Protein AF-A0A9P7AMV3-F1 (afdb_monomer_lite)

Organism: NCBI:txid116603

Foldseek 3Di:
DDPVVVLVVLLVLLLVLLVVDQKDFLLLAQADLVDPVSSVSSVVSVVVCLVQPQKAWDQDPVRTIMIHGDDRDPVVVVPVDPPSPPDDDDDDPVNSNVSCVVVVRPHHSRDDPPDDPDDD

pLDDT: mean 82.89, std 16.36, range [40.53, 96.94]

Sequence (120 aa):
MNSDDELRVRVDEISRLLDTVEAINLFRLVIGPCDFGQSVENIYHLSFLVRDGTCSFRVAENGEPLVARCQPCPHEERAKGVKYNQLVMEFDMATWRRAINIFDIRHPFIPHRARRPAGS

Radius of gyration: 15.31 Å; chains: 1; bounding box: 41×34×44 Å

InterPro domains:
  IPR014854 Non-structural maintenance of chromosome element 4, C-terminal [PF08743] (24-110)
  IPR027786 Nse4/EID family [PTHR16140] (6-115)

Structure (mmCIF, N/CA/C/O backbone):
data_AF-A0A9P7AMV3-F1
#
_entry.id   AF-A0A9P7AMV3-F1
#
loop_
_atom_site.group_PDB
_atom_site.id
_atom_site.type_symbol
_atom_site.label_atom_id
_atom_site.label_alt_id
_atom_site.label_comp_id
_atom_site.label_asym_id
_atom_site.label_entity_id
_atom_site.label_seq_id
_atom_site.pdbx_PDB_ins_code
_atom_site.Cartn_x
_atom_site.Cartn_y
_atom_site.Cartn_z
_atom_site.occupancy
_atom_site.B_iso_or_equiv
_atom_site.auth_seq_id
_atom_site.auth_comp_id
_atom_site.auth_asym_id
_atom_site.auth_atom_id
_atom_site.pdbx_PDB_model_num
ATOM 1 N N . MET A 1 1 ? 18.835 14.825 -7.957 1.00 59.28 1 MET A N 1
ATOM 2 C CA . MET A 1 1 ? 17.741 14.467 -7.037 1.00 59.28 1 MET A CA 1
ATOM 3 C C . MET A 1 1 ? 18.326 13.521 -6.011 1.00 59.28 1 MET A C 1
ATOM 5 O O . MET A 1 1 ? 18.998 12.582 -6.429 1.00 59.28 1 MET A O 1
ATOM 9 N N . ASN A 1 2 ? 18.215 13.842 -4.724 1.00 78.38 2 ASN A N 1
ATOM 10 C CA . ASN A 1 2 ? 18.757 13.007 -3.648 1.00 78.38 2 ASN A CA 1
ATOM 11 C C . ASN A 1 2 ? 17.720 11.941 -3.231 1.00 78.38 2 ASN A C 1
ATOM 13 O O . ASN A 1 2 ? 16.542 12.083 -3.558 1.00 78.38 2 ASN A O 1
ATOM 17 N N . SER A 1 3 ? 18.127 10.891 -2.512 1.00 78.25 3 SER A N 1
ATOM 18 C CA . SER A 1 3 ? 17.253 9.779 -2.097 1.00 78.25 3 SER A CA 1
ATOM 19 C C . SER A 1 3 ? 16.019 10.235 -1.306 1.00 78.25 3 SER A C 1
ATOM 21 O O . SER A 1 3 ? 14.935 9.686 -1.491 1.00 78.25 3 SER A O 1
ATOM 23 N N . ASP A 1 4 ? 16.151 11.278 -0.482 1.00 83.38 4 ASP A N 1
ATOM 24 C CA . ASP A 1 4 ? 15.034 11.856 0.281 1.00 83.38 4 ASP A CA 1
ATOM 25 C C . ASP A 1 4 ? 13.977 12.514 -0.618 1.00 83.38 4 ASP A C 1
ATOM 27 O O . ASP A 1 4 ? 12.781 12.458 -0.323 1.00 83.38 4 ASP A O 1
ATOM 31 N N . ASP A 1 5 ? 14.398 13.115 -1.733 1.00 86.56 5 ASP A N 1
ATOM 32 C CA . ASP A 1 5 ? 13.471 13.706 -2.699 1.00 86.56 5 ASP A CA 1
ATOM 33 C C . ASP A 1 5 ? 12.685 12.606 -3.421 1.00 86.56 5 ASP A C 1
ATOM 35 O O . ASP A 1 5 ? 11.480 12.738 -3.629 1.00 86.56 5 ASP A O 1
ATOM 39 N N . GLU A 1 6 ? 13.349 11.499 -3.776 1.00 85.31 6 GLU A N 1
ATOM 40 C CA . GLU A 1 6 ? 12.688 10.344 -4.392 1.00 85.31 6 GLU A CA 1
ATOM 41 C C . GLU A 1 6 ? 11.676 9.703 -3.434 1.00 85.31 6 GLU A C 1
ATOM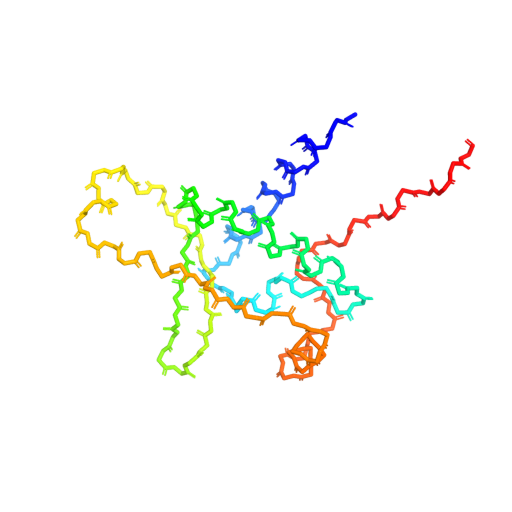 43 O O . GLU A 1 6 ? 10.560 9.387 -3.851 1.00 85.31 6 GLU A O 1
ATOM 48 N N . LEU A 1 7 ? 12.027 9.580 -2.148 1.00 88.88 7 LEU A N 1
ATOM 49 C CA . LEU A 1 7 ? 11.121 9.094 -1.107 1.00 88.88 7 LEU A CA 1
ATOM 50 C C . LEU A 1 7 ? 9.856 9.956 -1.021 1.00 88.88 7 LEU A C 1
ATOM 52 O O . LEU A 1 7 ? 8.748 9.421 -1.040 1.00 88.88 7 LEU A O 1
ATOM 56 N N . ARG A 1 8 ? 10.008 11.284 -0.951 1.00 90.38 8 ARG A N 1
ATOM 57 C CA . ARG A 1 8 ? 8.872 12.217 -0.872 1.00 90.38 8 ARG A CA 1
ATOM 58 C C . ARG A 1 8 ? 7.967 12.112 -2.090 1.00 90.38 8 ARG A C 1
ATOM 60 O O . ARG A 1 8 ? 6.759 11.990 -1.930 1.00 90.38 8 ARG A O 1
ATOM 67 N N . VAL A 1 9 ? 8.548 12.071 -3.290 1.00 91.75 9 VAL A N 1
ATOM 68 C CA . VAL A 1 9 ? 7.784 11.898 -4.534 1.00 91.75 9 VAL A CA 1
ATOM 69 C C . VAL A 1 9 ? 6.958 10.613 -4.499 1.00 91.75 9 VAL A C 1
ATOM 71 O O . VAL A 1 9 ? 5.791 10.637 -4.882 1.00 91.75 9 VAL A O 1
ATOM 74 N N . ARG A 1 10 ? 7.527 9.503 -4.013 1.00 92.50 10 ARG A N 1
ATOM 75 C CA . ARG A 1 10 ? 6.811 8.223 -3.910 1.00 92.50 10 ARG A CA 1
ATOM 76 C C . ARG A 1 10 ? 5.682 8.260 -2.886 1.00 92.50 10 ARG A C 1
ATOM 78 O O . ARG A 1 10 ? 4.588 7.783 -3.167 1.00 92.50 10 ARG A O 1
ATOM 85 N N . VAL A 1 11 ? 5.925 8.839 -1.714 1.00 93.56 11 VAL A N 1
ATOM 86 C CA . VAL A 1 11 ? 4.902 8.995 -0.668 1.00 93.56 11 VAL A CA 1
ATOM 87 C C . VAL A 1 11 ? 3.744 9.869 -1.167 1.00 93.56 11 VAL A C 1
ATOM 89 O O . VAL A 1 11 ? 2.580 9.493 -1.011 1.00 93.56 11 VAL A O 1
ATOM 92 N N . ASP A 1 12 ? 4.050 10.982 -1.836 1.00 93.69 12 ASP A N 1
ATOM 93 C CA . ASP A 1 12 ? 3.050 11.879 -2.425 1.00 93.69 12 ASP A CA 1
ATOM 94 C C . ASP A 1 12 ? 2.254 11.198 -3.547 1.00 93.69 12 ASP A C 1
ATOM 96 O O . ASP A 1 12 ? 1.040 11.377 -3.645 1.00 93.69 12 ASP A O 1
ATOM 100 N N . GLU A 1 13 ? 2.915 10.401 -4.388 1.00 94.06 13 GLU A N 1
ATOM 101 C CA . GLU A 1 13 ? 2.279 9.623 -5.454 1.00 94.06 13 GLU A CA 1
ATOM 102 C C . GLU A 1 13 ? 1.263 8.625 -4.887 1.00 94.06 13 GLU A C 1
ATOM 104 O O . GLU A 1 13 ? 0.109 8.615 -5.320 1.00 94.06 13 GLU A O 1
ATOM 109 N N . ILE A 1 14 ? 1.642 7.856 -3.859 1.00 94.44 14 ILE A N 1
ATOM 110 C CA . ILE A 1 14 ? 0.723 6.929 -3.181 1.00 94.44 14 ILE A CA 1
ATOM 111 C C . ILE A 1 14 ? -0.449 7.693 -2.556 1.00 94.44 14 ILE A C 1
ATOM 113 O O . ILE A 1 14 ? -1.593 7.259 -2.688 1.00 94.44 14 ILE A O 1
ATOM 117 N N . SER A 1 15 ? -0.198 8.843 -1.920 1.00 93.25 15 SER A N 1
ATOM 118 C CA . SER A 1 15 ? -1.273 9.665 -1.351 1.00 93.25 15 SER A CA 1
ATOM 119 C C . SER A 1 15 ? -2.280 10.095 -2.417 1.00 93.25 15 SER A C 1
ATOM 121 O O . SER A 1 15 ? -3.478 9.950 -2.199 1.00 93.25 15 SER A O 1
ATOM 123 N N . ARG A 1 16 ? -1.813 10.588 -3.572 1.00 93.75 16 ARG A N 1
ATOM 124 C CA . ARG A 1 16 ? -2.694 11.025 -4.668 1.00 93.75 16 ARG A CA 1
ATOM 125 C C . ARG A 1 16 ? -3.499 9.873 -5.248 1.00 93.75 16 ARG A C 1
ATOM 127 O O . ARG A 1 16 ? -4.667 10.054 -5.562 1.00 93.75 16 ARG A O 1
ATOM 134 N N . LEU A 1 17 ?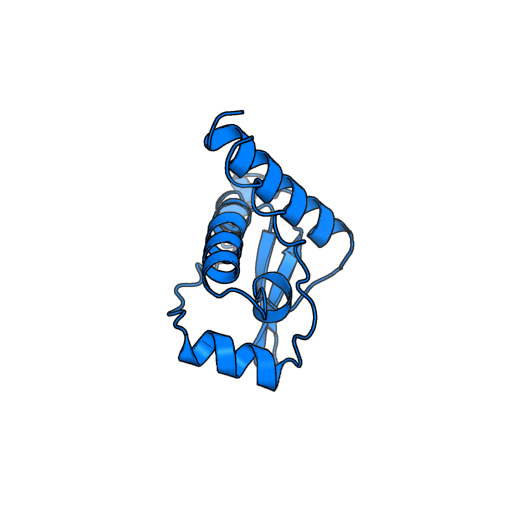 -2.896 8.693 -5.384 1.00 95.06 17 LEU A N 1
ATOM 135 C CA . LEU A 1 17 ? -3.614 7.499 -5.830 1.00 95.06 17 LEU A CA 1
ATOM 136 C C . LEU A 1 17 ? -4.718 7.115 -4.838 1.00 95.06 17 LEU A C 1
ATOM 138 O O . LEU A 1 17 ? -5.827 6.790 -5.255 1.00 95.06 17 LEU A O 1
ATOM 142 N N . LEU A 1 18 ? -4.451 7.209 -3.534 1.00 93.62 18 LEU A N 1
ATOM 143 C CA . LEU A 1 18 ? -5.456 6.959 -2.501 1.00 93.62 18 LEU A CA 1
ATOM 144 C C . LEU A 1 18 ? -6.571 8.011 -2.469 1.00 93.62 18 LEU A C 1
ATOM 146 O O . LEU A 1 18 ? -7.666 7.678 -2.043 1.00 93.62 18 LEU A O 1
ATOM 150 N N . ASP A 1 19 ? -6.347 9.233 -2.958 1.00 93.06 19 ASP A N 1
ATOM 151 C CA . ASP A 1 19 ? -7.417 10.230 -3.117 1.00 93.06 19 ASP A CA 1
ATOM 152 C C . ASP A 1 19 ? -8.404 9.860 -4.250 1.00 93.06 19 ASP A C 1
ATOM 154 O O . ASP A 1 19 ? -9.511 10.392 -4.307 1.00 93.06 19 ASP A O 1
ATOM 158 N N . THR A 1 20 ? -8.030 8.940 -5.152 1.00 94.12 20 THR A N 1
ATOM 159 C CA . THR A 1 20 ? -8.888 8.496 -6.273 1.00 94.12 20 THR A CA 1
ATOM 160 C C . THR A 1 20 ? -9.823 7.338 -5.925 1.00 94.12 20 THR A C 1
ATOM 162 O O . THR A 1 20 ? -10.676 6.973 -6.735 1.00 94.12 20 THR A O 1
ATOM 165 N N . VAL A 1 21 ? -9.675 6.746 -4.737 1.00 93.25 21 VAL A N 1
ATOM 166 C CA . VAL A 1 21 ? -10.433 5.571 -4.291 1.00 93.25 21 VAL A CA 1
ATOM 167 C C . VAL A 1 21 ? -10.902 5.753 -2.8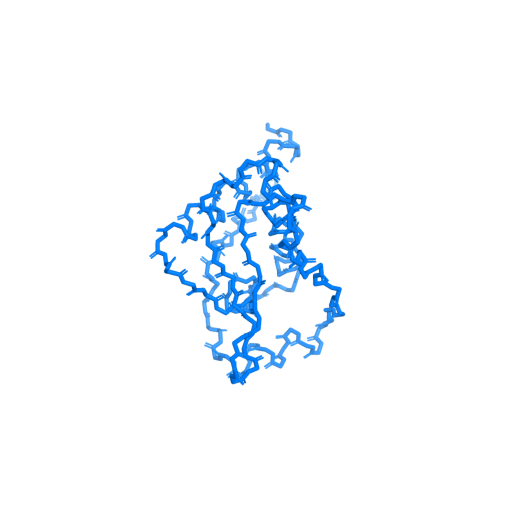51 1.00 93.25 21 VAL A C 1
ATOM 169 O O . VAL A 1 21 ? -10.200 6.321 -2.026 1.00 93.25 21 VAL A O 1
ATOM 172 N N . GLU A 1 22 ? -12.082 5.238 -2.508 1.00 89.88 22 GLU A N 1
ATOM 173 C CA . GLU A 1 22 ? -12.579 5.319 -1.125 1.00 89.88 22 GLU A CA 1
ATOM 174 C C . GLU A 1 22 ? -11.758 4.428 -0.175 1.00 89.88 22 GLU A C 1
ATOM 176 O O . GLU A 1 22 ? -11.377 4.828 0.926 1.00 89.88 22 GLU A O 1
ATOM 181 N N . ALA A 1 23 ? -11.470 3.202 -0.613 1.00 91.94 23 ALA A N 1
ATOM 182 C CA . ALA A 1 23 ? -10.588 2.262 0.060 1.00 91.94 23 ALA A CA 1
ATOM 183 C C . ALA A 1 23 ? -10.056 1.235 -0.945 1.00 91.94 23 ALA A C 1
ATOM 185 O O . ALA A 1 23 ? -10.709 0.926 -1.942 1.00 91.94 23 ALA A O 1
ATOM 186 N N . ILE A 1 24 ? -8.888 0.670 -0.662 1.00 95.50 24 ILE A N 1
ATOM 187 C CA . ILE A 1 24 ? -8.262 -0.364 -1.487 1.00 95.50 24 ILE A CA 1
ATOM 188 C C . ILE A 1 24 ? -7.685 -1.471 -0.612 1.00 95.50 24 ILE A C 1
ATOM 190 O O . ILE A 1 24 ? -7.181 -1.221 0.482 1.00 95.50 24 ILE A O 1
ATOM 194 N N . ASN A 1 25 ? -7.743 -2.709 -1.099 1.00 95.06 25 ASN A N 1
ATOM 195 C CA . ASN A 1 25 ? -7.083 -3.826 -0.439 1.00 95.06 25 ASN A CA 1
ATOM 196 C C . ASN A 1 25 ? -5.561 -3.590 -0.374 1.00 95.06 25 ASN A C 1
ATOM 198 O O . ASN A 1 25 ? -4.944 -3.254 -1.386 1.00 95.06 25 ASN A O 1
ATOM 202 N N . LEU A 1 26 ? -4.954 -3.807 0.795 1.00 94.38 26 LEU A N 1
ATOM 203 C CA . LEU A 1 26 ? -3.527 -3.582 1.038 1.00 94.38 26 LEU A CA 1
ATOM 204 C C . LEU A 1 26 ? -2.648 -4.251 -0.022 1.00 94.38 26 LEU A C 1
ATOM 206 O O . LEU A 1 26 ? -1.750 -3.616 -0.569 1.00 94.38 26 LEU A O 1
ATOM 210 N N . PHE A 1 27 ? -2.916 -5.519 -0.338 1.00 95.19 27 PHE A N 1
ATOM 211 C CA . PHE A 1 27 ? -2.111 -6.271 -1.293 1.00 95.19 27 PHE A CA 1
ATOM 212 C C . PHE A 1 27 ? -2.289 -5.744 -2.715 1.00 95.19 27 PHE A C 1
ATOM 214 O O . PHE A 1 27 ? -1.304 -5.614 -3.432 1.00 95.19 27 PHE A O 1
ATOM 221 N N . ARG A 1 28 ? -3.513 -5.367 -3.106 1.00 96.44 28 ARG A N 1
ATOM 222 C CA . ARG A 1 28 ? -3.766 -4.736 -4.414 1.00 96.44 28 ARG A CA 1
ATOM 223 C C . ARG A 1 28 ? -3.039 -3.398 -4.564 1.00 96.44 28 ARG A C 1
ATOM 225 O O . ARG A 1 28 ? -2.613 -3.074 -5.666 1.00 96.44 28 ARG A O 1
ATOM 232 N N . LEU A 1 29 ? -2.892 -2.646 -3.474 1.00 96.19 29 LEU A N 1
ATOM 233 C CA . LEU A 1 29 ? -2.176 -1.372 -3.459 1.00 96.19 29 LEU A CA 1
ATOM 234 C C . LEU A 1 29 ? -0.661 -1.560 -3.614 1.00 96.19 29 LEU A C 1
ATOM 236 O O . LEU A 1 29 ? -0.049 -0.924 -4.468 1.00 96.19 29 LEU A O 1
ATOM 240 N N . VAL A 1 30 ? -0.051 -2.404 -2.774 1.00 95.62 30 VAL A N 1
ATOM 241 C CA . VAL A 1 30 ? 1.416 -2.432 -2.630 1.00 95.62 30 VAL A CA 1
ATOM 242 C C . VAL A 1 30 ? 2.115 -3.420 -3.558 1.00 95.62 30 VAL A C 1
ATOM 244 O O . VAL A 1 30 ? 3.298 -3.242 -3.837 1.00 95.62 30 VAL A O 1
ATOM 247 N N . ILE A 1 31 ? 1.432 -4.454 -4.055 1.00 96.44 31 ILE A N 1
ATOM 248 C CA . ILE A 1 31 ? 2.084 -5.502 -4.846 1.00 96.44 31 ILE A CA 1
ATOM 249 C C . ILE A 1 31 ? 2.382 -5.022 -6.267 1.00 96.44 31 ILE A C 1
ATOM 251 O O . ILE A 1 31 ? 1.487 -4.776 -7.075 1.00 96.44 31 ILE A O 1
ATOM 255 N N . GLY A 1 32 ? 3.672 -4.995 -6.596 1.00 94.88 32 GLY A N 1
ATOM 256 C CA . GLY A 1 32 ? 4.158 -5.056 -7.967 1.00 94.88 32 GLY A CA 1
ATOM 257 C C . GLY A 1 32 ? 4.265 -6.520 -8.400 1.00 94.88 32 GLY A C 1
ATOM 258 O O . GLY A 1 32 ? 5.133 -7.218 -7.881 1.00 94.88 32 GLY A O 1
ATOM 259 N N . PRO A 1 33 ? 3.434 -7.025 -9.334 1.00 94.25 33 PRO A N 1
ATOM 260 C CA . PRO A 1 33 ? 3.389 -8.458 -9.650 1.00 94.25 33 PRO A CA 1
ATOM 261 C C . PRO A 1 33 ? 4.636 -8.978 -10.383 1.00 94.25 33 PRO A C 1
ATOM 263 O O . PRO A 1 33 ? 4.870 -10.183 -10.427 1.00 94.25 33 PRO A O 1
ATOM 266 N N . CYS A 1 34 ? 5.452 -8.077 -10.934 1.00 92.38 34 CYS A N 1
ATOM 267 C CA . CYS A 1 34 ? 6.673 -8.414 -11.667 1.00 92.38 34 CYS A CA 1
ATOM 268 C C . CYS A 1 34 ? 7.951 -8.274 -10.825 1.00 92.38 34 CYS A C 1
ATOM 270 O O . CYS A 1 34 ? 8.996 -8.770 -11.238 1.00 92.38 34 CYS A O 1
ATOM 272 N N . ASP A 1 35 ? 7.884 -7.594 -9.675 1.00 93.69 35 ASP A N 1
ATOM 273 C CA . ASP A 1 35 ? 9.050 -7.281 -8.850 1.00 93.69 35 ASP A CA 1
ATOM 274 C C . ASP A 1 35 ? 8.682 -7.246 -7.358 1.00 93.69 35 ASP A C 1
ATOM 276 O O . ASP A 1 35 ? 7.941 -6.381 -6.875 1.00 93.69 35 ASP A O 1
ATOM 280 N N . PHE A 1 36 ? 9.228 -8.203 -6.611 1.00 94.81 36 PHE A N 1
ATOM 281 C CA . PHE A 1 36 ? 9.070 -8.263 -5.163 1.00 94.81 36 PHE A CA 1
ATOM 282 C C . PHE A 1 36 ? 9.724 -7.072 -4.458 1.00 94.81 36 PHE A C 1
ATOM 284 O O . PHE A 1 36 ? 9.141 -6.544 -3.514 1.00 94.81 36 PHE A O 1
ATOM 291 N N . GLY A 1 37 ? 10.889 -6.617 -4.930 1.00 94.56 37 GLY A N 1
ATOM 292 C CA . GLY A 1 37 ? 11.592 -5.469 -4.360 1.00 94.56 37 GLY A CA 1
ATOM 293 C C . GLY A 1 37 ? 10.729 -4.213 -4.414 1.00 94.56 37 GLY A C 1
ATOM 294 O O . GLY A 1 37 ? 10.558 -3.547 -3.397 1.00 94.56 37 GLY A O 1
ATOM 295 N N . GLN A 1 38 ? 10.058 -3.978 -5.547 1.00 92.94 38 GLN A N 1
ATOM 296 C CA . GLN A 1 38 ? 9.090 -2.885 -5.669 1.00 92.94 38 GLN A CA 1
ATOM 297 C C . GLN A 1 38 ? 7.940 -3.014 -4.663 1.00 92.94 38 GLN A C 1
ATOM 299 O O . GLN A 1 38 ? 7.474 -2.015 -4.124 1.00 92.94 38 GLN A O 1
ATOM 304 N N . SER A 1 39 ? 7.484 -4.238 -4.384 1.00 95.88 39 SER A N 1
ATOM 305 C CA . SER A 1 39 ? 6.421 -4.470 -3.400 1.00 95.88 39 SER A CA 1
ATOM 306 C C . SER A 1 39 ? 6.878 -4.123 -1.980 1.00 95.88 39 SER A C 1
ATOM 308 O O . SER A 1 39 ? 6.128 -3.511 -1.222 1.00 95.88 39 SER A O 1
ATOM 310 N N . VAL A 1 40 ? 8.125 -4.457 -1.633 1.00 94.69 40 VAL A N 1
ATOM 311 C CA . VAL A 1 40 ? 8.742 -4.081 -0.352 1.00 94.69 40 VAL A CA 1
ATOM 312 C C . VAL A 1 40 ? 8.915 -2.562 -0.247 1.00 94.69 40 VAL A C 1
ATOM 314 O O . VAL A 1 40 ? 8.563 -1.984 0.780 1.00 94.69 40 VAL A O 1
ATOM 317 N N . GLU A 1 41 ? 9.383 -1.897 -1.308 1.00 93.44 41 GLU A N 1
ATOM 318 C CA . GLU A 1 41 ? 9.487 -0.430 -1.362 1.00 93.44 41 GLU A CA 1
ATOM 319 C C . GLU A 1 41 ? 8.121 0.245 -1.187 1.00 93.44 41 GLU A C 1
ATOM 321 O O . GLU A 1 41 ? 7.983 1.178 -0.397 1.00 93.44 41 GLU A O 1
ATOM 326 N N . ASN A 1 42 ? 7.083 -0.263 -1.854 1.00 94.88 42 ASN A N 1
ATOM 327 C CA . ASN A 1 42 ? 5.725 0.263 -1.736 1.00 94.88 42 ASN A CA 1
ATOM 328 C C . ASN A 1 42 ? 5.188 0.144 -0.302 1.00 94.88 42 ASN A C 1
ATOM 330 O O . ASN A 1 42 ? 4.581 1.089 0.205 1.00 94.88 42 ASN A O 1
ATOM 334 N N . ILE A 1 43 ? 5.439 -0.984 0.375 1.00 94.25 43 ILE A N 1
ATOM 335 C CA . ILE A 1 43 ? 5.092 -1.172 1.794 1.00 94.25 43 ILE A CA 1
ATOM 336 C C . ILE A 1 43 ? 5.863 -0.173 2.666 1.00 94.25 43 ILE A C 1
ATOM 338 O O . ILE A 1 43 ? 5.276 0.469 3.540 1.00 94.25 43 ILE A O 1
ATOM 342 N N . TYR A 1 44 ? 7.161 0.001 2.409 1.00 92.38 44 TYR A N 1
ATOM 343 C CA . TYR A 1 44 ? 7.991 0.967 3.123 1.00 92.38 44 TYR A CA 1
ATOM 344 C C . TYR A 1 44 ? 7.458 2.398 2.967 1.00 92.38 44 TYR A C 1
ATOM 346 O O . TYR A 1 44 ? 7.296 3.094 3.968 1.00 92.38 44 TYR A O 1
ATOM 354 N N . HIS A 1 45 ? 7.096 2.830 1.758 1.00 93.56 45 HIS A N 1
ATOM 355 C CA . HIS A 1 45 ? 6.520 4.155 1.506 1.00 93.56 45 HIS A CA 1
ATOM 356 C C . HIS A 1 45 ? 5.145 4.332 2.158 1.00 93.56 45 HIS A C 1
ATOM 358 O O . HIS A 1 45 ? 4.898 5.348 2.809 1.00 93.56 45 HIS A O 1
ATOM 364 N N . LEU A 1 46 ? 4.274 3.323 2.062 1.00 92.31 46 LEU A N 1
ATOM 365 C CA . LEU A 1 46 ? 2.973 3.332 2.729 1.00 92.31 46 LEU A CA 1
ATOM 366 C C . LEU A 1 46 ? 3.112 3.485 4.253 1.00 92.31 46 LEU A C 1
ATOM 368 O O . LEU A 1 46 ? 2.291 4.160 4.878 1.00 92.31 46 LEU A O 1
ATOM 372 N N . SER A 1 47 ? 4.167 2.927 4.858 1.00 90.00 47 SER A N 1
ATOM 373 C CA . SER A 1 47 ? 4.405 3.058 6.301 1.00 90.00 47 SER A CA 1
ATOM 374 C C . SER A 1 47 ? 4.544 4.517 6.764 1.00 90.00 47 SER A C 1
ATOM 376 O O . SER A 1 47 ? 4.091 4.843 7.862 1.00 90.00 47 SER A O 1
ATOM 378 N N . PHE A 1 48 ? 5.078 5.416 5.924 1.00 90.25 48 PHE A N 1
ATOM 379 C CA . PHE A 1 48 ? 5.161 6.848 6.236 1.00 90.25 48 PHE A CA 1
ATOM 380 C C . PHE A 1 48 ? 3.775 7.480 6.307 1.00 90.25 48 PHE A C 1
ATOM 382 O O . PHE A 1 48 ? 3.479 8.185 7.265 1.00 90.25 48 PHE A O 1
ATOM 389 N N . LEU A 1 49 ? 2.895 7.163 5.354 1.00 89.19 49 LEU A N 1
ATOM 390 C CA . LEU A 1 49 ? 1.524 7.677 5.340 1.00 89.19 49 LEU A CA 1
ATOM 391 C C . LEU A 1 49 ? 0.721 7.202 6.561 1.00 89.19 49 LEU A C 1
ATOM 393 O O . LEU A 1 49 ? -0.030 7.971 7.163 1.00 89.19 49 LEU A O 1
ATOM 397 N N . VAL A 1 50 ? 0.897 5.942 6.964 1.00 85.94 50 VAL A N 1
ATOM 398 C CA . VAL A 1 50 ? 0.244 5.395 8.165 1.00 85.94 50 VAL A CA 1
ATOM 399 C C . VAL A 1 50 ? 0.799 6.044 9.436 1.00 85.94 50 VAL A C 1
ATOM 401 O O . VAL A 1 50 ? 0.028 6.472 10.296 1.00 85.9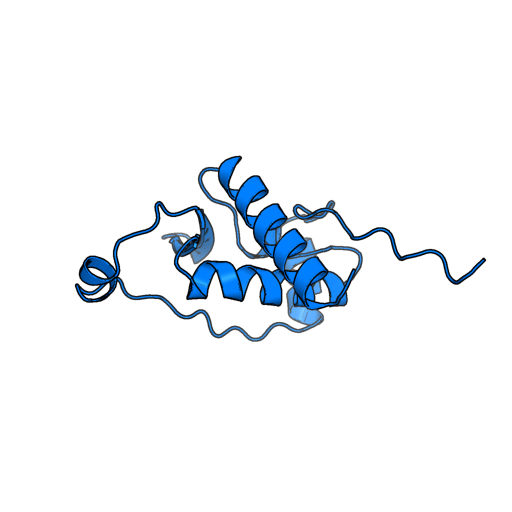4 50 VAL A O 1
ATOM 404 N N . ARG A 1 51 ? 2.127 6.179 9.553 1.00 83.88 51 ARG A N 1
ATOM 405 C CA . ARG A 1 51 ? 2.791 6.840 10.690 1.00 83.88 51 ARG A CA 1
ATOM 406 C C . ARG A 1 51 ? 2.335 8.293 10.837 1.00 83.88 51 ARG A C 1
ATOM 408 O O . ARG A 1 51 ? 1.942 8.728 11.928 1.00 83.88 51 ARG A O 1
ATOM 415 N N . ASP A 1 52 ? 2.315 9.018 9.725 1.00 85.00 52 ASP A N 1
ATOM 416 C CA . ASP A 1 52 ? 1.933 10.427 9.651 1.00 85.00 52 ASP A CA 1
ATOM 417 C C . ASP A 1 52 ? 0.397 10.596 9.728 1.00 85.00 52 ASP A C 1
ATOM 419 O O . ASP A 1 52 ? -0.111 11.690 9.973 1.00 85.00 52 ASP A O 1
ATOM 423 N N . GLY A 1 53 ? -0.360 9.488 9.698 1.00 81.62 53 GLY A N 1
ATOM 424 C CA . GLY A 1 53 ? -1.813 9.436 9.921 1.00 81.62 53 GLY A CA 1
ATOM 425 C C . GLY A 1 53 ? -2.614 10.028 8.774 1.00 81.62 53 GLY A C 1
ATOM 426 O O . GLY A 1 53 ? -3.772 10.400 8.947 1.00 81.62 53 GLY A O 1
ATOM 427 N N . THR A 1 54 ? -1.992 10.123 7.606 1.00 86.12 54 THR A N 1
ATOM 428 C CA . THR A 1 54 ? -2.645 10.501 6.358 1.00 86.12 54 THR A CA 1
ATOM 429 C C . THR A 1 54 ? -3.398 9.306 5.764 1.00 86.12 54 THR A C 1
ATOM 431 O O . THR A 1 54 ? -4.339 9.480 4.992 1.00 86.12 54 THR A O 1
ATOM 434 N N . CYS A 1 55 ? -3.072 8.077 6.161 1.00 86.69 55 CYS A N 1
ATOM 435 C CA . CYS A 1 55 ? -3.835 6.889 5.787 1.00 86.69 55 CYS A CA 1
ATOM 436 C C . CYS A 1 55 ? -4.225 6.067 7.015 1.00 86.69 55 CYS A C 1
ATOM 438 O O . CYS A 1 55 ? -3.481 6.005 7.994 1.00 86.69 55 CYS A O 1
ATOM 440 N N . SER A 1 56 ? -5.382 5.409 6.938 1.00 84.44 56 SER A N 1
ATOM 441 C CA . SER A 1 56 ? -5.803 4.405 7.912 1.00 84.44 56 SER A CA 1
ATOM 442 C C . SER A 1 56 ? -5.699 3.017 7.316 1.00 84.44 56 SER A C 1
ATOM 444 O O . SER A 1 56 ? -5.883 2.804 6.116 1.00 84.44 56 SER A O 1
ATOM 446 N N . PHE A 1 57 ? -5.433 2.075 8.208 1.00 85.31 57 PHE A N 1
ATOM 447 C CA . PHE A 1 57 ? -5.512 0.655 7.952 1.00 85.31 57 PHE A CA 1
ATOM 448 C C . PHE A 1 57 ? -6.640 0.071 8.799 1.00 85.31 57 PHE A C 1
ATOM 450 O O . PHE A 1 57 ? -6.707 0.320 10.006 1.00 85.31 57 PHE A O 1
ATOM 457 N N . ARG A 1 58 ? -7.513 -0.724 8.183 1.00 85.00 58 ARG A N 1
ATOM 458 C CA . ARG A 1 58 ? -8.569 -1.466 8.876 1.00 85.00 58 ARG A CA 1
ATOM 459 C C . ARG A 1 58 ? -8.714 -2.857 8.282 1.00 85.00 58 ARG A C 1
ATOM 461 O O . ARG A 1 58 ? -8.462 -3.051 7.099 1.00 85.00 58 ARG A O 1
ATOM 468 N N . VAL A 1 59 ? -9.158 -3.809 9.091 1.00 85.94 59 VAL A N 1
ATOM 469 C CA . VAL A 1 59 ? -9.584 -5.124 8.605 1.00 85.94 59 VAL A CA 1
ATOM 470 C C . VAL A 1 59 ? -11.106 -5.096 8.537 1.00 85.94 59 VAL A C 1
ATOM 472 O O . VAL A 1 59 ? -11.753 -4.780 9.535 1.00 85.94 59 VAL A O 1
ATOM 475 N N . ALA A 1 60 ? -11.668 -5.335 7.355 1.00 85.88 60 ALA A N 1
ATOM 476 C CA . ALA A 1 60 ? -13.112 -5.419 7.163 1.00 85.88 60 ALA A CA 1
ATOM 477 C C . ALA A 1 60 ? -13.685 -6.690 7.818 1.00 85.88 60 ALA A C 1
ATOM 479 O O . ALA A 1 60 ? -12.947 -7.608 8.170 1.00 85.88 60 ALA A O 1
ATOM 480 N N . GLU A 1 61 ? -15.009 -6.768 7.968 1.00 88.06 61 GLU A N 1
ATOM 481 C CA . GLU A 1 61 ? -15.681 -7.913 8.610 1.00 88.06 61 GLU A CA 1
ATOM 482 C C . GLU A 1 61 ? -15.407 -9.248 7.902 1.00 88.06 61 GLU A C 1
ATOM 484 O O . GLU A 1 61 ? -15.346 -10.296 8.538 1.00 88.06 61 GLU A O 1
ATOM 489 N N . ASN A 1 62 ? -15.173 -9.205 6.589 1.00 87.00 62 ASN A N 1
ATOM 490 C CA . ASN A 1 62 ? -14.790 -10.363 5.782 1.00 87.00 62 ASN A CA 1
ATOM 491 C C . ASN A 1 62 ? -13.300 -10.747 5.912 1.00 87.00 62 ASN A C 1
ATOM 493 O O . ASN A 1 62 ? -12.842 -11.656 5.223 1.00 87.00 62 ASN A O 1
ATOM 497 N N . GLY A 1 63 ? -12.536 -10.055 6.760 1.00 85.69 63 GLY A N 1
ATOM 498 C CA . GLY A 1 63 ? -11.108 -10.280 6.962 1.00 85.69 63 GLY A CA 1
ATOM 499 C C . GLY A 1 63 ? -10.197 -9.560 5.966 1.00 85.69 63 GLY A C 1
ATOM 500 O O . GLY A 1 63 ? -8.980 -9.733 6.036 1.00 85.69 63 GLY A O 1
ATOM 501 N N . GLU A 1 64 ? -10.730 -8.746 5.049 1.00 89.38 64 GLU A N 1
ATOM 502 C CA . GLU A 1 64 ? -9.888 -8.051 4.077 1.00 89.38 64 GLU A CA 1
ATOM 503 C C . GLU A 1 64 ? -9.140 -6.852 4.682 1.00 89.38 64 GLU A C 1
ATOM 505 O O . GLU A 1 64 ? -9.761 -5.976 5.294 1.00 89.38 64 GLU A O 1
ATOM 510 N N . PRO A 1 65 ? -7.813 -6.757 4.474 1.00 90.19 65 PRO A N 1
ATOM 511 C CA . PRO A 1 65 ? -7.036 -5.594 4.874 1.00 90.19 65 PRO A CA 1
ATOM 512 C C . PRO A 1 65 ? -7.286 -4.433 3.909 1.00 90.19 65 PRO A C 1
ATOM 514 O O . PRO A 1 65 ? -6.887 -4.497 2.747 1.00 90.19 65 PRO A O 1
ATOM 517 N N . LEU A 1 66 ? -7.900 -3.355 4.389 1.00 91.38 66 LEU A N 1
ATOM 518 C CA . LEU A 1 66 ? -8.214 -2.157 3.616 1.00 91.38 66 LEU A CA 1
ATOM 519 C C . LEU A 1 66 ? -7.373 -0.962 4.066 1.00 91.38 66 LEU A C 1
ATOM 521 O O . LEU A 1 66 ? -7.202 -0.703 5.260 1.00 91.38 66 LEU A O 1
ATOM 525 N N . VAL A 1 67 ? -6.909 -0.201 3.082 1.00 92.50 67 VAL A N 1
ATOM 526 C CA . VAL A 1 67 ? -6.209 1.072 3.232 1.00 92.50 67 VAL A CA 1
ATOM 527 C C . VAL A 1 67 ? -7.093 2.172 2.661 1.00 92.50 67 VAL A C 1
ATOM 529 O O . VAL A 1 67 ? -7.641 2.020 1.571 1.00 92.50 67 VAL A O 1
ATO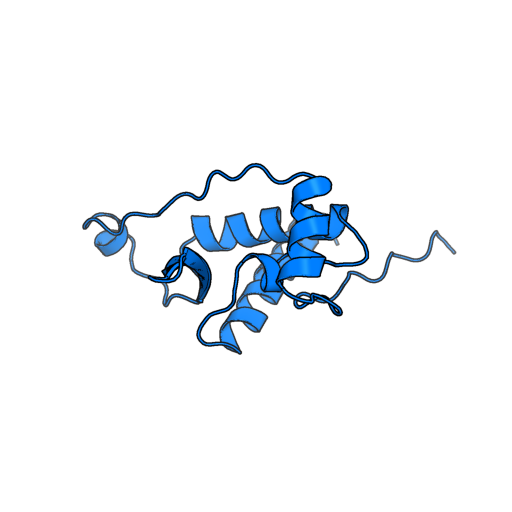M 532 N N . ALA A 1 68 ? -7.236 3.273 3.391 1.00 90.50 68 ALA A N 1
ATOM 533 C CA . ALA A 1 68 ? -7.999 4.432 2.940 1.00 90.50 68 ALA A CA 1
ATOM 534 C C . ALA A 1 68 ? -7.309 5.735 3.333 1.00 90.50 68 ALA A C 1
ATOM 536 O O . ALA A 1 68 ? -6.681 5.832 4.397 1.00 90.50 68 ALA A O 1
ATOM 537 N N . ARG A 1 69 ? -7.472 6.759 2.494 1.00 89.62 69 ARG A N 1
ATOM 538 C CA . ARG A 1 69 ? -7.054 8.115 2.832 1.00 89.62 69 ARG A CA 1
ATOM 539 C C . ARG A 1 69 ? -7.861 8.617 4.030 1.00 89.62 69 ARG A C 1
ATOM 541 O O . ARG A 1 69 ? -9.068 8.423 4.110 1.00 89.62 69 ARG A O 1
ATOM 548 N N . CYS A 1 70 ? -7.190 9.271 4.970 1.00 80.19 70 CYS A N 1
ATOM 549 C CA . CYS A 1 70 ? -7.826 9.948 6.098 1.00 80.19 70 CYS A CA 1
ATOM 550 C C . CYS A 1 70 ? -7.701 11.457 5.956 1.00 80.19 70 CYS A C 1
ATOM 552 O O . CYS A 1 70 ? -6.643 11.959 5.577 1.00 80.19 70 CYS A O 1
ATOM 554 N N . GLN A 1 71 ? -8.727 12.212 6.342 1.00 65.12 71 GLN A N 1
ATOM 555 C CA . GLN A 1 71 ? -8.476 13.614 6.655 1.00 65.12 71 GLN A CA 1
ATOM 556 C C . GLN A 1 71 ? -7.475 13.675 7.821 1.00 65.12 71 GLN A C 1
ATOM 558 O O . GLN A 1 71 ? -7.583 12.857 8.739 1.00 65.12 71 GLN A O 1
ATOM 563 N N . PRO A 1 72 ? -6.470 14.570 7.773 1.00 56.31 72 PRO A N 1
ATOM 564 C CA . PRO A 1 72 ? -5.519 14.707 8.863 1.00 56.31 72 PRO A CA 1
ATOM 565 C C . PRO A 1 72 ? -6.286 15.020 10.148 1.00 56.31 72 PRO A C 1
ATOM 567 O O . PRO A 1 72 ? -6.848 16.098 10.314 1.00 56.31 72 PRO A O 1
ATOM 570 N N . CYS A 1 73 ? -6.340 14.035 11.034 1.00 52.16 73 CYS A N 1
ATOM 571 C CA . CYS A 1 73 ? -6.978 14.145 12.330 1.00 52.16 73 CYS A CA 1
ATOM 572 C C . CYS A 1 73 ? -5.989 14.876 13.262 1.00 52.16 73 CYS A C 1
ATOM 574 O O . CYS A 1 73 ? -4.835 14.435 13.368 1.00 52.16 73 CYS A O 1
ATOM 576 N N . PRO A 1 74 ? -6.365 16.014 13.881 1.00 53.78 74 PRO A N 1
ATOM 577 C CA . PRO A 1 74 ? -5.483 16.762 14.772 1.00 53.78 74 PRO A CA 1
ATOM 578 C C . PRO A 1 74 ? -4.924 15.873 15.887 1.00 53.78 74 PRO A C 1
ATOM 580 O O . PRO A 1 74 ? -5.589 14.951 16.363 1.00 53.78 74 PRO A O 1
ATOM 583 N N . HIS A 1 75 ? -3.700 16.159 16.339 1.00 52.81 75 HIS A N 1
ATOM 584 C CA . HIS A 1 75 ? -2.979 15.354 17.336 1.00 52.81 75 HIS A CA 1
ATOM 585 C C . HIS A 1 75 ? -3.802 15.067 18.617 1.00 52.81 75 HIS A C 1
ATOM 587 O O . HIS A 1 75 ? -3.623 14.031 19.262 1.00 52.81 75 HIS A O 1
ATOM 593 N N . GLU A 1 76 ? -4.742 15.940 18.967 1.00 51.47 76 GLU A N 1
ATOM 594 C CA . GLU A 1 76 ? -5.605 15.796 20.142 1.00 51.47 76 GLU A CA 1
ATOM 595 C C . GLU A 1 76 ? -6.670 14.692 20.006 1.00 51.47 76 GLU A C 1
ATOM 597 O O . GLU A 1 76 ? -7.037 14.066 21.000 1.00 51.47 76 GLU A O 1
ATOM 602 N N . GLU A 1 77 ? -7.131 14.381 18.792 1.00 51.53 77 GLU A N 1
ATOM 603 C CA . GLU A 1 77 ? -8.040 13.252 18.535 1.00 51.53 77 GLU A CA 1
ATOM 604 C C . GLU A 1 77 ? -7.280 11.920 18.412 1.00 51.53 77 GLU A C 1
ATOM 606 O O . GLU A 1 77 ? -7.780 10.879 18.844 1.00 51.53 77 GLU A O 1
ATOM 611 N N . ARG A 1 78 ? -6.012 11.964 17.969 1.00 51.72 78 ARG A N 1
ATOM 612 C CA . ARG A 1 78 ? -5.048 10.842 18.029 1.00 51.72 78 ARG A CA 1
ATOM 613 C C . ARG A 1 78 ? -4.936 10.238 19.435 1.00 51.72 78 ARG A C 1
ATOM 615 O O . ARG A 1 78 ? -4.784 9.027 19.574 1.00 51.72 78 ARG A O 1
ATOM 622 N N . ALA A 1 79 ? -5.020 11.075 20.472 1.00 50.97 79 ALA A N 1
ATOM 623 C CA . ALA A 1 79 ? -4.903 10.676 21.876 1.00 50.9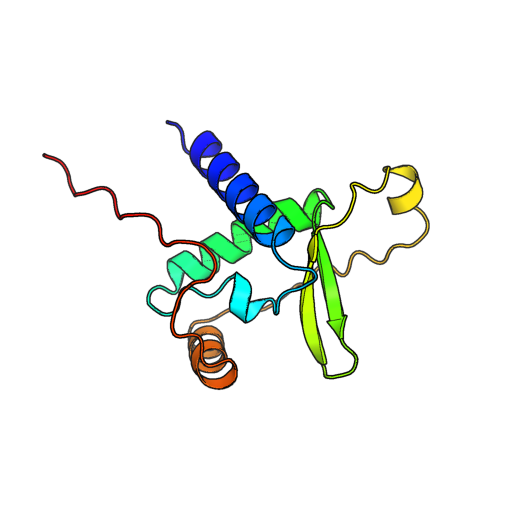7 79 ALA A CA 1
ATOM 624 C C . ALA A 1 79 ? -6.198 10.083 22.470 1.00 50.97 79 ALA A C 1
ATOM 626 O O . ALA A 1 79 ? -6.149 9.433 23.512 1.00 50.97 79 ALA A O 1
ATOM 627 N N . LYS A 1 80 ? -7.356 10.260 21.813 1.00 47.62 80 LYS A N 1
ATOM 628 C CA . LYS A 1 80 ? -8.676 9.842 22.326 1.00 47.62 80 LYS A CA 1
ATOM 629 C C . LYS A 1 80 ? -9.060 8.391 22.009 1.00 47.62 80 LYS A C 1
ATOM 631 O O . LYS A 1 80 ? -10.219 8.016 22.155 1.00 47.62 80 LYS A O 1
ATOM 636 N N . GLY A 1 81 ? -8.097 7.549 21.634 1.00 43.66 81 GLY A N 1
ATOM 637 C CA . GLY A 1 81 ? -8.320 6.105 21.506 1.00 43.66 81 GLY A CA 1
ATOM 638 C C . GLY A 1 81 ? -8.589 5.607 20.089 1.00 43.66 81 GLY A C 1
ATOM 639 O O . GLY A 1 81 ? -9.092 4.493 19.933 1.00 43.66 81 GLY A O 1
ATOM 640 N N . VAL A 1 82 ? -8.206 6.365 19.052 1.00 47.84 82 VAL A N 1
ATOM 641 C CA . VAL A 1 82 ? -8.018 5.772 17.721 1.00 47.84 82 VAL A CA 1
ATOM 642 C C . VAL A 1 82 ? -6.906 4.737 17.867 1.00 47.84 82 VAL A C 1
ATOM 644 O O . VAL A 1 82 ? -5.728 5.078 17.973 1.00 47.84 82 VAL A O 1
ATOM 647 N N . LYS A 1 83 ? -7.282 3.458 17.954 1.00 47.66 83 LYS A N 1
ATOM 648 C CA . LYS A 1 83 ? -6.333 2.350 17.887 1.00 47.66 83 LYS A CA 1
ATOM 649 C C . LYS A 1 83 ? -5.673 2.424 16.518 1.00 47.66 83 LYS A C 1
ATOM 651 O O . LYS A 1 83 ? -6.223 1.956 15.526 1.00 47.66 83 LYS A O 1
ATOM 656 N N . TYR A 1 84 ? -4.502 3.046 16.463 1.00 53.78 84 TYR A N 1
ATOM 657 C CA . TYR A 1 84 ? -3.594 2.872 15.347 1.00 53.78 84 TYR A CA 1
ATOM 658 C C . TYR A 1 84 ? -3.196 1.406 15.373 1.00 53.78 84 TYR A C 1
ATOM 660 O O . TYR A 1 84 ? -2.321 1.005 16.139 1.00 53.78 84 TYR A O 1
ATOM 668 N N . ASN A 1 85 ? -3.900 0.594 14.589 1.00 55.59 85 ASN A N 1
ATOM 669 C CA . ASN A 1 85 ? -3.514 -0.778 14.330 1.00 55.59 85 ASN A CA 1
ATOM 670 C C . ASN A 1 85 ? -2.192 -0.708 13.560 1.00 55.59 85 ASN A C 1
ATOM 672 O O . ASN A 1 85 ? -2.181 -0.656 12.332 1.00 55.59 85 ASN A O 1
ATOM 676 N N . GLN A 1 86 ? -1.078 -0.616 14.290 1.00 59.03 86 GLN A N 1
ATOM 677 C CA . GLN A 1 86 ? 0.246 -0.817 13.727 1.00 59.03 86 GLN A CA 1
ATOM 678 C C . GLN A 1 86 ? 0.247 -2.226 13.140 1.00 59.03 86 GLN A C 1
ATOM 680 O O . GLN A 1 86 ? 0.180 -3.215 13.869 1.00 59.03 86 GLN A O 1
ATOM 685 N N . LEU A 1 87 ? 0.235 -2.310 11.813 1.00 68.00 87 LEU A N 1
ATOM 686 C CA . LEU A 1 87 ? 0.287 -3.582 11.119 1.00 68.00 87 LEU A CA 1
ATOM 687 C C . LEU A 1 87 ? 1.730 -4.079 11.154 1.00 68.00 87 LEU A C 1
ATOM 689 O O . LEU A 1 87 ? 2.573 -3.621 10.387 1.00 68.00 87 LEU A O 1
ATOM 693 N N . VAL A 1 88 ? 2.004 -5.025 12.045 1.00 74.44 88 VAL A N 1
ATOM 694 C CA . VAL A 1 88 ? 3.206 -5.852 11.960 1.00 74.44 88 VAL A CA 1
ATOM 695 C C . VAL A 1 88 ? 2.840 -7.051 11.099 1.00 74.44 88 VAL A C 1
ATOM 697 O O . VAL A 1 88 ? 2.009 -7.867 11.493 1.00 74.44 88 VAL A O 1
ATOM 700 N N . MET A 1 89 ? 3.421 -7.134 9.905 1.00 77.06 89 MET A N 1
ATOM 701 C CA . MET A 1 89 ? 3.201 -8.251 8.993 1.00 77.06 89 MET A CA 1
ATOM 702 C C . MET A 1 89 ? 4.530 -8.829 8.527 1.00 77.06 89 MET A C 1
ATOM 704 O O . MET A 1 89 ? 5.462 -8.094 8.202 1.00 77.06 89 MET A O 1
ATOM 708 N N . GLU A 1 90 ? 4.594 -10.153 8.466 1.00 85.94 90 GLU A N 1
ATOM 709 C CA . GLU A 1 90 ? 5.644 -10.845 7.734 1.00 85.94 90 GLU A CA 1
ATOM 710 C C . GLU A 1 90 ? 5.295 -10.811 6.244 1.00 85.94 90 GLU A C 1
ATOM 712 O O . GLU A 1 90 ? 4.172 -11.134 5.845 1.00 85.94 90 GLU A O 1
ATOM 717 N N . PHE A 1 91 ? 6.245 -10.379 5.418 1.00 91.31 91 PHE A N 1
ATOM 718 C CA . PHE A 1 91 ? 6.057 -10.295 3.977 1.00 91.31 91 PHE A CA 1
ATOM 719 C C . PHE A 1 91 ? 7.247 -10.917 3.255 1.00 91.31 91 PHE A C 1
ATOM 721 O O . PHE A 1 91 ? 8.323 -10.331 3.163 1.00 91.31 91 PHE A O 1
ATOM 728 N N . ASP A 1 92 ? 7.034 -12.127 2.748 1.00 94.69 92 ASP A N 1
ATOM 729 C CA . ASP A 1 92 ? 8.026 -12.925 2.041 1.00 94.69 92 ASP A CA 1
ATOM 730 C C . ASP A 1 92 ? 7.591 -13.222 0.594 1.00 94.69 92 ASP A C 1
ATOM 732 O O . ASP A 1 92 ? 6.471 -12.929 0.159 1.00 94.69 92 ASP A O 1
ATOM 736 N N . MET A 1 93 ? 8.487 -13.842 -0.177 1.00 95.38 93 MET A N 1
ATOM 737 C CA . MET A 1 93 ? 8.232 -14.199 -1.578 1.00 95.38 93 MET A CA 1
ATOM 738 C C . MET A 1 93 ? 7.041 -15.152 -1.742 1.00 95.38 93 MET A C 1
ATOM 740 O O . MET A 1 93 ? 6.328 -15.081 -2.747 1.00 95.38 93 MET A O 1
ATOM 744 N N . ALA A 1 94 ? 6.819 -16.056 -0.783 1.00 96.62 94 ALA A N 1
ATOM 745 C CA . ALA A 1 94 ? 5.703 -16.994 -0.832 1.00 96.62 94 ALA A CA 1
ATOM 746 C C . ALA A 1 94 ? 4.365 -16.269 -0.634 1.00 96.62 94 ALA A C 1
ATOM 748 O O . ALA A 1 94 ? 3.404 -16.520 -1.364 1.00 96.62 94 ALA A O 1
ATOM 749 N N . THR A 1 95 ? 4.298 -15.340 0.317 1.00 94.56 95 THR A N 1
ATOM 750 C CA . THR A 1 95 ? 3.127 -14.497 0.574 1.00 94.56 95 THR A CA 1
ATOM 751 C C . THR A 1 95 ? 2.854 -13.561 -0.594 1.00 94.56 95 THR A C 1
ATOM 753 O O . THR A 1 95 ? 1.714 -13.497 -1.050 1.00 94.56 95 THR A O 1
ATOM 756 N N . TRP A 1 96 ? 3.887 -12.939 -1.165 1.00 96.94 96 TRP A N 1
ATOM 757 C CA . TRP A 1 96 ? 3.773 -12.115 -2.371 1.00 96.94 96 TRP A CA 1
ATOM 758 C C . TRP A 1 96 ? 3.171 -12.888 -3.555 1.00 96.94 96 TRP A C 1
ATOM 760 O O . TRP A 1 96 ? 2.162 -12.466 -4.120 1.00 96.94 96 TRP A O 1
ATOM 770 N N . ARG A 1 97 ? 3.706 -14.075 -3.883 1.00 96.75 97 ARG A N 1
ATOM 771 C CA . ARG A 1 97 ? 3.175 -14.924 -4.969 1.00 96.75 97 ARG A CA 1
ATOM 772 C C . ARG A 1 97 ? 1.742 -15.381 -4.713 1.00 96.75 97 ARG A C 1
ATOM 774 O O . ARG A 1 97 ? 0.923 -15.381 -5.630 1.00 96.75 97 ARG A O 1
ATOM 781 N N . ARG A 1 98 ? 1.425 -15.775 -3.475 1.00 95.56 98 ARG A N 1
ATOM 782 C CA . ARG A 1 98 ? 0.059 -16.170 -3.100 1.00 95.56 98 ARG A CA 1
ATOM 783 C C . ARG A 1 98 ? -0.915 -15.010 -3.258 1.00 95.56 98 ARG A C 1
ATOM 785 O O . ARG A 1 98 ? -1.974 -15.206 -3.841 1.00 95.56 98 ARG A O 1
ATOM 792 N N . ALA A 1 99 ? -0.546 -13.818 -2.802 1.00 94.75 99 ALA A N 1
ATOM 793 C CA . ALA A 1 99 ? -1.384 -12.635 -2.922 1.00 94.75 99 ALA A CA 1
ATOM 794 C C . ALA A 1 99 ? -1.639 -12.249 -4.390 1.00 94.75 99 ALA A C 1
ATOM 796 O O . ALA A 1 99 ? -2.780 -11.950 -4.733 1.00 94.75 99 ALA A O 1
ATOM 797 N N . ILE A 1 100 ? -0.639 -12.350 -5.277 1.00 96.69 100 ILE A N 1
ATOM 798 C CA . ILE A 1 100 ? -0.838 -12.149 -6.727 1.00 96.69 100 ILE A CA 1
ATOM 799 C C . ILE A 1 100 ? -1.933 -13.074 -7.267 1.00 96.69 100 ILE A C 1
ATOM 801 O O . ILE A 1 100 ? -2.818 -12.615 -7.983 1.00 96.69 100 ILE A O 1
ATOM 805 N N . ASN A 1 101 ? -1.892 -14.357 -6.901 1.00 96.25 101 ASN A N 1
ATOM 806 C CA . ASN A 1 101 ? -2.858 -15.342 -7.383 1.00 96.25 101 ASN A CA 1
ATOM 807 C C . ASN A 1 101 ? -4.253 -15.150 -6.769 1.00 96.25 101 ASN A C 1
ATOM 809 O O . ASN A 1 101 ? -5.242 -15.197 -7.490 1.00 96.25 101 ASN A O 1
ATOM 813 N N . ILE A 1 102 ? -4.339 -14.926 -5.453 1.00 94.62 102 ILE A N 1
ATOM 814 C CA . ILE A 1 102 ? -5.614 -14.788 -4.728 1.00 94.62 102 ILE A CA 1
ATOM 815 C C . ILE A 1 102 ? -6.361 -13.525 -5.161 1.00 94.62 102 ILE A C 1
ATOM 817 O O . ILE A 1 102 ? -7.572 -13.560 -5.360 1.00 94.62 102 ILE A O 1
ATOM 821 N N . PHE A 1 103 ? -5.645 -12.411 -5.315 1.00 93.56 103 PHE A N 1
ATOM 822 C CA . PHE A 1 103 ? -6.239 -11.124 -5.675 1.00 93.56 103 PHE A CA 1
ATOM 823 C C . PHE A 1 103 ? -6.196 -10.841 -7.185 1.00 93.56 103 PHE A C 1
ATOM 825 O O . PHE A 1 103 ? -6.603 -9.759 -7.605 1.00 93.56 103 PHE A O 1
ATOM 832 N N . ASP A 1 104 ? -5.728 -11.791 -7.998 1.00 96.00 104 ASP A N 1
ATOM 833 C CA . ASP A 1 104 ? -5.571 -11.663 -9.454 1.00 96.00 104 ASP A CA 1
ATOM 834 C C . ASP A 1 104 ? -4.860 -10.356 -9.865 1.00 96.00 104 ASP A C 1
ATOM 836 O O . ASP A 1 104 ? -5.338 -9.557 -10.671 1.00 96.00 104 ASP A O 1
ATOM 840 N N . ILE A 1 105 ? -3.708 -10.088 -9.244 1.00 95.38 105 ILE A N 1
ATOM 841 C CA . ILE A 1 105 ? -2.961 -8.838 -9.440 1.00 95.38 105 ILE A CA 1
ATOM 842 C C . ILE A 1 105 ? -2.141 -8.951 -10.726 1.00 95.38 105 ILE A C 1
ATOM 844 O O . ILE A 1 105 ? -1.041 -9.498 -10.737 1.00 95.38 105 ILE A O 1
ATOM 848 N N . ARG A 1 106 ? -2.689 -8.438 -11.830 1.00 93.62 106 ARG A N 1
ATOM 849 C CA . ARG A 1 106 ? -2.031 -8.450 -13.152 1.00 93.62 106 ARG A CA 1
ATOM 850 C C . ARG A 1 106 ? -1.235 -7.191 -13.453 1.00 93.62 106 ARG A C 1
ATOM 852 O O . ARG A 1 106 ? -0.252 -7.246 -14.188 1.00 93.62 106 ARG A O 1
ATOM 859 N N . HIS A 1 107 ? -1.637 -6.075 -12.858 1.00 93.25 107 HIS A N 1
ATOM 860 C CA . HIS A 1 107 ? -1.008 -4.777 -13.050 1.00 93.25 107 HIS A CA 1
ATOM 861 C C . HIS A 1 107 ? -0.776 -4.107 -11.697 1.00 93.25 107 HIS A C 1
ATOM 863 O O . HIS A 1 107 ? -1.617 -4.248 -10.805 1.00 93.25 107 HIS A O 1
ATOM 869 N N . PRO A 1 108 ? 0.358 -3.409 -11.525 1.00 94.12 108 PRO A N 1
ATOM 870 C CA . PRO A 1 108 ? 0.623 -2.687 -10.295 1.00 94.12 108 PRO A CA 1
ATOM 871 C C . PRO A 1 108 ? -0.314 -1.480 -10.188 1.00 94.12 108 PRO A C 1
ATOM 873 O O . PRO A 1 108 ? -0.558 -0.790 -11.178 1.00 94.12 108 PRO A O 1
ATOM 876 N N . PHE A 1 109 ? -0.819 -1.216 -8.984 1.00 94.25 109 PHE A N 1
ATOM 877 C CA . PHE A 1 109 ? -1.616 -0.016 -8.727 1.00 94.25 109 PHE A CA 1
ATOM 878 C C . PHE A 1 109 ? -0.730 1.232 -8.626 1.00 94.25 109 PHE A C 1
ATOM 880 O O . PHE A 1 109 ? -1.053 2.276 -9.185 1.00 94.25 109 PHE A O 1
ATOM 887 N N . ILE A 1 110 ? 0.419 1.104 -7.957 1.00 92.62 110 ILE A N 1
ATOM 888 C CA . ILE A 1 110 ? 1.467 2.128 -7.922 1.00 92.62 110 ILE A CA 1
ATOM 889 C C . ILE A 1 110 ? 2.363 1.927 -9.155 1.00 92.62 110 ILE A C 1
ATOM 891 O O . ILE A 1 110 ? 2.953 0.849 -9.285 1.00 92.62 110 ILE A O 1
ATOM 895 N N . PRO A 1 111 ? 2.485 2.911 -10.065 1.00 87.19 111 PRO A N 1
ATOM 896 C CA . PRO A 1 111 ? 3.309 2.777 -11.260 1.00 87.19 111 PRO A CA 1
ATOM 897 C C . PRO A 1 111 ? 4.746 2.348 -10.942 1.00 87.19 111 PRO A C 1
ATOM 899 O O . PRO A 1 111 ? 5.395 2.880 -10.042 1.00 87.19 111 PRO A O 1
ATOM 902 N N . HIS A 1 112 ? 5.260 1.377 -11.700 1.00 77.00 112 HIS A N 1
ATOM 903 C CA . HIS A 1 112 ? 6.638 0.921 -11.537 1.00 77.00 112 HIS A CA 1
ATOM 904 C C . HIS A 1 112 ? 7.605 2.038 -11.943 1.00 77.00 112 HIS A C 1
ATOM 906 O O . HIS A 1 112 ? 7.422 2.686 -12.979 1.00 77.00 112 HIS A O 1
ATOM 912 N N . ARG A 1 113 ? 8.667 2.256 -11.160 1.00 71.62 113 ARG A N 1
ATOM 913 C CA . ARG A 1 113 ? 9.708 3.213 -11.539 1.00 71.62 113 ARG A CA 1
ATOM 914 C C . ARG A 1 113 ? 10.364 2.715 -12.826 1.00 71.62 113 ARG A C 1
ATOM 916 O O . ARG A 1 113 ? 10.849 1.589 -12.880 1.00 71.62 113 ARG A O 1
ATOM 923 N N . ALA A 1 114 ? 10.431 3.555 -13.860 1.00 61.06 114 ALA A N 1
ATOM 924 C CA . ALA A 1 114 ? 11.284 3.255 -15.003 1.00 61.06 114 ALA A CA 1
ATOM 925 C C . ALA A 1 114 ? 12.714 3.082 -14.475 1.00 61.06 114 ALA A C 1
ATOM 927 O O . ALA A 1 114 ? 13.295 4.020 -13.920 1.00 61.06 114 ALA A O 1
ATOM 928 N N . ARG A 1 115 ? 13.260 1.866 -14.583 1.00 56.62 115 ARG A N 1
ATOM 929 C CA . ARG A 1 115 ? 14.644 1.591 -14.202 1.00 56.62 115 ARG A CA 1
ATOM 930 C C . ARG A 1 115 ? 15.502 2.584 -14.975 1.00 56.62 115 ARG A C 1
ATOM 932 O O . ARG A 1 115 ? 15.438 2.610 -16.204 1.00 56.62 115 ARG A O 1
ATOM 939 N N . ARG A 1 116 ? 16.236 3.444 -14.261 1.00 51.44 116 ARG A N 1
ATOM 940 C CA . ARG A 1 116 ? 17.115 4.432 -14.895 1.00 51.44 116 ARG A CA 1
ATOM 941 C C . ARG A 1 116 ? 17.990 3.649 -15.882 1.00 51.44 116 ARG A C 1
ATOM 943 O O . ARG A 1 116 ? 18.614 2.685 -15.426 1.00 51.44 116 ARG A O 1
ATOM 950 N N . PRO A 1 117 ? 17.977 3.957 -17.193 1.00 45.12 117 PRO A N 1
ATOM 951 C CA . PRO A 1 117 ? 18.814 3.229 -18.133 1.00 45.12 117 PRO A CA 1
ATOM 952 C C . PRO A 1 117 ? 20.245 3.275 -17.598 1.00 45.12 117 PRO A C 1
ATOM 954 O O . PRO A 1 117 ? 20.701 4.318 -17.113 1.00 45.12 117 PRO A O 1
ATOM 957 N N . ALA A 1 118 ? 20.898 2.111 -17.564 1.00 47.12 118 ALA A N 1
ATOM 958 C CA . ALA A 1 118 ? 22.304 2.037 -17.197 1.00 47.12 118 ALA A CA 1
ATOM 959 C C . ALA A 1 118 ? 23.062 3.016 -18.104 1.00 47.12 118 ALA A C 1
ATOM 961 O O . ALA A 1 118 ? 22.726 3.110 -19.282 1.00 47.12 118 ALA A O 1
ATOM 962 N N . GLY A 1 119 ? 23.972 3.790 -17.508 1.00 54.12 119 GLY A N 1
ATOM 963 C CA . GLY A 1 119 ? 24.576 4.998 -18.076 1.00 54.12 119 GLY A CA 1
ATOM 964 C C . GLY A 1 119 ? 24.779 4.990 -19.592 1.00 54.12 119 GLY A C 1
ATOM 965 O O . GLY A 1 119 ? 25.287 4.021 -20.153 1.00 54.12 119 GLY A O 1
ATOM 966 N N . SER A 1 120 ? 24.384 6.094 -20.226 1.00 40.53 120 SER A N 1
ATOM 967 C CA . SER A 1 120 ? 24.986 6.539 -21.488 1.00 40.53 120 SER A CA 1
ATOM 968 C C . SER A 1 120 ? 26.328 7.199 -21.206 1.00 40.53 120 SER A C 1
ATOM 970 O O . SER A 1 120 ? 26.419 7.873 -20.152 1.00 40.53 120 SER A O 1
#

Secondary structure (DSSP, 8-state):
--HHHHHHHHHHHHHHHHTT-S-EEHHHHH--TT-HHHHHHHHHHHHHHHHHTSEEEEE-TTS-EEEEE-----HHHHTTT-----------HHHHHHHHHHTT--S-SSPPP-PPPS--